Protein AF-A0A0F3MZW5-F1 (afdb_monomer)

Foldseek 3Di:
DVVLVPADFQGKDKDKAFPCLVDDPVNVVVVVVCQQFWEFAEKEWEQFLPDPPRGTIIITITGRGRDGHPDDDYYYHYFDAQQFDSDPVRHGDPDDHPVPDDDDPDDDD

InterPro domains:
  IPR003356 DNA methylase, adenine-specific [PF02384] (1-92)
  IPR029063 S-adenosyl-L-methionine-dependent methyltransferase superfamily [G3DSA:3.40.50.150] (1-107)
  IPR029063 S-adenosyl-L-methionine-dependent methyltransferase superfamily [SSF53335] (1-101)
  IPR051537 DNA Adenine N(4)/N(6)-Methyltransferase [PTHR42933] (1-92)

Organism: NCBI:txid1359164

Structure (mmCIF, N/CA/C/O backbone):
data_AF-A0A0F3MZW5-F1
#
_entry.id   AF-A0A0F3MZW5-F1
#
loop_
_atom_site.group_PDB
_atom_site.id
_atom_site.type_symbol
_atom_site.label_atom_id
_atom_site.label_alt_id
_atom_site.label_comp_id
_atom_site.label_asym_id
_atom_site.label_entity_id
_atom_site.label_seq_id
_atom_site.pdbx_PDB_ins_code
_atom_site.Cartn_x
_atom_site.Cartn_y
_atom_site.Cartn_z
_atom_site.occupancy
_atom_site.B_iso_or_equiv
_atom_site.auth_seq_id
_atom_site.auth_comp_id
_atom_site.auth_asym_id
_atom_site.auth_atom_id
_atom_site.pdbx_PDB_model_num
ATOM 1 N N . MET A 1 1 ? -12.554 -5.282 -1.370 1.00 85.62 1 MET A N 1
ATOM 2 C CA . MET A 1 1 ? -12.834 -5.244 0.088 1.00 85.62 1 MET A CA 1
ATOM 3 C C . MET A 1 1 ? -12.604 -6.585 0.780 1.00 85.62 1 MET A C 1
ATOM 5 O O . MET A 1 1 ? -12.262 -6.573 1.954 1.00 85.62 1 MET A O 1
ATOM 9 N N . HIS A 1 2 ? -12.695 -7.706 0.055 1.00 94.25 2 HIS A N 1
ATOM 10 C CA . HIS A 1 2 ? -12.466 -9.062 0.567 1.00 94.25 2 HIS A CA 1
ATOM 11 C C . HIS A 1 2 ? -11.232 -9.217 1.479 1.00 94.25 2 HIS A C 1
ATOM 13 O O . HIS A 1 2 ? -11.361 -9.761 2.567 1.00 94.25 2 HIS A O 1
ATOM 19 N N . CYS A 1 3 ? -10.059 -8.691 1.100 1.00 95.06 3 CYS A N 1
ATOM 20 C CA . CYS A 1 3 ? -8.839 -8.827 1.910 1.00 95.06 3 CYS A CA 1
ATOM 21 C C . CYS A 1 3 ? -9.005 -8.298 3.341 1.00 95.06 3 CYS A C 1
ATOM 23 O O . CYS A 1 3 ? -8.620 -8.976 4.282 1.00 95.06 3 CYS A O 1
ATOM 25 N N . LEU A 1 4 ? -9.616 -7.119 3.503 1.00 95.12 4 LEU A N 1
ATOM 26 C CA . LEU A 1 4 ? -9.849 -6.525 4.817 1.00 95.12 4 LEU A CA 1
ATOM 27 C C . LEU A 1 4 ? -10.904 -7.310 5.605 1.00 95.12 4 LEU A C 1
ATOM 29 O O . LEU A 1 4 ? -10.728 -7.509 6.792 1.00 95.12 4 LEU A O 1
ATOM 33 N N . GLN A 1 5 ? -11.971 -7.781 4.954 1.00 94.69 5 GLN A N 1
ATOM 34 C CA . GLN A 1 5 ? -13.060 -8.516 5.618 1.00 94.69 5 GLN A CA 1
ATOM 35 C C . GLN A 1 5 ? -12.627 -9.866 6.204 1.00 94.69 5 GLN A C 1
ATOM 37 O O . GLN A 1 5 ? -13.262 -10.348 7.133 1.00 94.69 5 GLN A O 1
ATOM 42 N N . ASN A 1 6 ? -11.570 -10.474 5.662 1.00 96.75 6 ASN A N 1
ATOM 43 C CA . ASN A 1 6 ? -11.034 -11.745 6.155 1.00 96.75 6 ASN A CA 1
ATOM 44 C C . ASN A 1 6 ? -9.960 -11.571 7.238 1.00 96.75 6 ASN A C 1
ATOM 46 O O . ASN A 1 6 ? -9.391 -12.560 7.702 1.00 96.75 6 ASN A O 1
ATOM 50 N N . LEU A 1 7 ? -9.642 -10.336 7.633 1.00 97.06 7 LEU A N 1
ATOM 51 C CA . LEU A 1 7 ? -8.727 -10.110 8.741 1.00 97.06 7 LEU A CA 1
ATOM 52 C C . LEU A 1 7 ? -9.454 -10.260 10.074 1.00 97.06 7 LEU A C 1
ATOM 54 O O . LEU A 1 7 ? -10.605 -9.874 10.242 1.00 97.06 7 LEU A O 1
ATOM 58 N N . LYS A 1 8 ? -8.733 -10.791 11.060 1.00 97.06 8 LYS A N 1
ATOM 59 C CA . LYS A 1 8 ? -9.140 -10.676 12.461 1.00 97.06 8 LYS A CA 1
ATOM 60 C C . LYS A 1 8 ? -8.974 -9.226 12.917 1.00 97.06 8 LYS A C 1
ATOM 62 O O . LYS A 1 8 ? -8.167 -8.478 12.357 1.00 97.06 8 LYS A O 1
ATOM 67 N N . GLU A 1 9 ? -9.687 -8.844 13.968 1.00 97.31 9 GLU A N 1
ATOM 68 C CA . GLU A 1 9 ? -9.483 -7.549 14.616 1.00 97.31 9 GLU A CA 1
ATOM 69 C C . GLU A 1 9 ? -8.019 -7.373 15.063 1.00 97.31 9 GLU A C 1
ATOM 71 O O . GLU A 1 9 ? -7.388 -8.300 15.571 1.00 97.31 9 GLU A O 1
ATOM 76 N N . GLY A 1 10 ? -7.445 -6.192 14.821 1.00 96.50 10 GLY A N 1
ATOM 77 C CA . GLY A 1 10 ? -6.019 -5.916 15.028 1.00 96.50 10 GLY A CA 1
ATOM 78 C C . GLY A 1 10 ? -5.089 -6.496 13.952 1.00 96.50 10 GLY A C 1
ATOM 79 O O . GLY A 1 10 ? -3.871 -6.337 14.044 1.00 96.50 10 GLY A O 1
ATOM 80 N N . GLY A 1 11 ? -5.636 -7.167 12.934 1.00 97.38 11 GLY A N 1
ATOM 81 C CA . GLY A 1 11 ? -4.881 -7.779 11.844 1.00 97.38 11 GLY A CA 1
ATOM 82 C C . GLY A 1 11 ? -4.105 -6.776 10.985 1.00 97.38 11 GLY A C 1
ATOM 83 O O . GLY A 1 11 ? -4.293 -5.561 11.063 1.00 97.38 11 GLY A O 1
ATOM 84 N N . ARG A 1 12 ? -3.215 -7.304 10.141 1.00 97.56 12 ARG A N 1
ATOM 85 C CA . ARG A 1 12 ? -2.336 -6.524 9.258 1.00 97.56 12 ARG A CA 1
ATOM 86 C C . ARG A 1 12 ? -2.450 -7.026 7.827 1.00 97.56 12 ARG A C 1
ATOM 88 O O . ARG A 1 12 ? -2.705 -8.206 7.605 1.00 97.56 12 ARG A O 1
ATOM 95 N N . MET A 1 13 ? -2.235 -6.140 6.864 1.00 97.31 13 MET A N 1
ATOM 96 C CA . MET A 1 13 ? -2.341 -6.452 5.441 1.00 97.31 13 MET A CA 1
ATOM 97 C C . MET A 1 13 ? -1.369 -5.606 4.629 1.00 97.31 13 MET A C 1
ATOM 99 O O . MET A 1 13 ? -1.204 -4.421 4.892 1.00 97.31 13 MET A O 1
ATOM 103 N N . ALA A 1 14 ? -0.785 -6.204 3.594 1.00 97.38 14 ALA A N 1
ATOM 104 C CA . ALA A 1 14 ? -0.082 -5.490 2.539 1.00 97.38 14 ALA A CA 1
ATOM 105 C C . ALA A 1 14 ? -0.850 -5.668 1.224 1.00 97.38 14 ALA A C 1
ATOM 107 O O . ALA A 1 14 ? -1.151 -6.793 0.830 1.00 97.38 14 ALA A O 1
ATOM 108 N N . LEU A 1 15 ? -1.178 -4.567 0.555 1.00 96.88 15 LEU A N 1
ATOM 109 C CA . LEU A 1 15 ? -1.847 -4.563 -0.743 1.00 96.88 15 LEU A CA 1
ATOM 110 C C . LEU A 1 15 ? -0.872 -4.089 -1.811 1.00 96.88 15 LEU A C 1
ATOM 112 O O . LEU A 1 15 ? -0.381 -2.968 -1.725 1.00 96.88 15 LEU A O 1
ATOM 116 N N . VAL A 1 16 ? -0.630 -4.914 -2.827 1.00 95.44 16 VAL A N 1
ATOM 117 C CA . VAL A 1 16 ? 0.130 -4.525 -4.022 1.00 95.44 16 VAL A CA 1
ATOM 118 C C . VAL A 1 16 ? -0.863 -4.086 -5.089 1.00 95.44 16 VAL A C 1
ATOM 120 O O . VAL A 1 16 ? -1.694 -4.880 -5.526 1.00 95.44 16 VAL A O 1
ATOM 123 N N . LEU A 1 17 ? -0.815 -2.814 -5.475 1.00 95.00 17 LEU A N 1
ATOM 124 C CA . LEU A 1 17 ? -1.793 -2.197 -6.372 1.00 95.00 17 LEU A CA 1
ATOM 125 C C . LEU A 1 17 ? -1.081 -1.321 -7.412 1.00 95.00 17 LEU A C 1
ATOM 127 O O . LEU A 1 17 ? 0.018 -0.833 -7.145 1.00 95.00 17 LEU A O 1
ATOM 131 N N . PRO A 1 18 ? -1.687 -1.058 -8.583 1.00 95.19 18 PRO A N 1
ATOM 132 C CA . PRO A 1 18 ? -1.221 0.009 -9.465 1.00 95.19 18 PRO A CA 1
ATOM 133 C C . PRO A 1 18 ? -1.167 1.340 -8.708 1.00 95.19 18 PRO A C 1
ATOM 135 O O . PRO A 1 18 ? -2.111 1.674 -7.995 1.00 95.19 18 PRO A O 1
ATOM 138 N N . GLU A 1 19 ? -0.112 2.134 -8.891 1.00 94.12 19 GLU A N 1
ATOM 139 C CA . GLU A 1 19 ? 0.062 3.416 -8.185 1.00 94.12 19 GLU A CA 1
ATOM 140 C C . GLU A 1 19 ? -1.090 4.394 -8.483 1.00 94.12 19 GLU A C 1
ATOM 142 O O . GLU A 1 19 ? -1.506 5.163 -7.618 1.00 94.12 19 GLU A O 1
ATOM 147 N N . GLY A 1 20 ? -1.710 4.266 -9.665 1.00 93.25 20 GLY A N 1
ATOM 148 C CA . GLY A 1 20 ? -2.951 4.955 -10.036 1.00 93.25 20 GLY A CA 1
ATOM 149 C C . GLY A 1 20 ? -4.084 4.839 -9.015 1.00 93.25 20 GLY A C 1
ATOM 150 O O . GLY A 1 20 ? -4.903 5.750 -8.890 1.00 93.25 20 GLY A O 1
ATOM 151 N N . PHE A 1 21 ? -4.119 3.752 -8.243 1.00 95.31 21 PHE A N 1
ATOM 152 C CA . PHE A 1 21 ? -5.093 3.548 -7.176 1.00 95.31 21 PHE A CA 1
ATOM 153 C C . PHE A 1 21 ? -5.046 4.645 -6.101 1.00 95.31 21 PHE A C 1
ATOM 155 O O . PHE A 1 21 ? -6.052 4.880 -5.436 1.00 95.31 21 PHE A O 1
ATOM 162 N N . LEU A 1 22 ? -3.915 5.333 -5.917 1.00 92.44 22 LEU A N 1
ATOM 163 C CA . LEU A 1 22 ? -3.749 6.340 -4.863 1.00 92.44 22 LEU A CA 1
ATOM 164 C C . LEU A 1 22 ? -4.443 7.667 -5.175 1.00 92.44 22 LEU A C 1
ATOM 166 O O . LEU A 1 22 ? -4.876 8.356 -4.254 1.00 92.44 22 LEU A O 1
ATOM 170 N N . PHE A 1 23 ? -4.594 8.008 -6.454 1.00 91.88 23 PHE A N 1
ATOM 171 C CA . PHE A 1 23 ? -5.022 9.345 -6.872 1.00 91.88 23 PHE A CA 1
ATOM 172 C C . PHE A 1 23 ? -6.252 9.366 -7.777 1.00 91.88 23 PHE A C 1
ATOM 174 O O . PHE A 1 23 ? -6.903 10.406 -7.889 1.00 91.88 23 PHE A O 1
ATOM 181 N N . ARG A 1 24 ? -6.635 8.244 -8.401 1.00 94.81 24 ARG A N 1
ATOM 182 C CA . ARG A 1 24 ? -7.839 8.234 -9.241 1.00 94.81 24 ARG A CA 1
ATOM 183 C C . ARG A 1 24 ? -9.105 8.500 -8.413 1.00 94.81 24 ARG A C 1
ATOM 185 O O . ARG A 1 24 ? -9.214 8.096 -7.248 1.00 94.81 24 ARG A O 1
ATOM 192 N N . LYS A 1 25 ? -10.073 9.190 -9.025 1.00 95.06 25 LYS A N 1
ATOM 193 C CA . LYS A 1 25 ? -11.346 9.572 -8.384 1.00 95.06 25 LYS A CA 1
ATOM 194 C C . LYS A 1 25 ? -12.272 8.376 -8.161 1.00 95.06 25 LYS A C 1
ATOM 196 O O . LYS A 1 25 ? -12.868 8.263 -7.098 1.00 95.06 25 LYS A O 1
ATOM 201 N N . ASP A 1 26 ? -12.331 7.457 -9.119 1.00 95.38 26 ASP A N 1
ATOM 202 C CA . ASP A 1 26 ? -13.155 6.240 -9.063 1.00 95.38 26 ASP A CA 1
ATOM 203 C C . ASP A 1 26 ? -12.785 5.297 -7.903 1.00 95.38 26 ASP A C 1
ATOM 205 O O . ASP A 1 26 ? -13.619 4.552 -7.401 1.00 95.38 26 ASP A O 1
ATOM 209 N N . THR A 1 27 ? -11.544 5.370 -7.424 1.00 95.06 27 THR A N 1
ATOM 210 C CA . THR A 1 27 ? -11.032 4.569 -6.300 1.00 95.06 27 THR A CA 1
ATOM 211 C C . THR A 1 27 ? -11.097 5.296 -4.953 1.00 95.06 27 THR A C 1
ATOM 213 O O . THR A 1 27 ? -10.786 4.700 -3.920 1.00 95.06 27 THR A O 1
ATOM 216 N N . ALA A 1 28 ? -11.543 6.558 -4.920 1.00 95.62 28 ALA A N 1
ATOM 217 C CA . ALA A 1 28 ? -11.579 7.370 -3.702 1.00 95.62 28 ALA A CA 1
ATOM 218 C C . ALA A 1 28 ? -12.458 6.755 -2.604 1.00 95.62 28 ALA A C 1
ATOM 220 O O . ALA A 1 28 ? -12.025 6.678 -1.454 1.00 95.62 28 ALA A O 1
ATOM 221 N N . ALA A 1 29 ? -13.638 6.242 -2.964 1.00 95.88 29 ALA A N 1
ATOM 222 C CA . ALA A 1 29 ? -14.543 5.584 -2.020 1.00 95.88 29 ALA A CA 1
ATOM 223 C C . ALA A 1 29 ? -13.895 4.350 -1.365 1.00 95.88 29 ALA A C 1
ATOM 225 O O . ALA A 1 29 ? -14.021 4.134 -0.161 1.00 95.88 29 ALA A O 1
ATOM 226 N N . VAL A 1 30 ? -13.125 3.571 -2.133 1.00 95.62 30 VAL A N 1
ATOM 227 C CA . VAL A 1 30 ? -12.409 2.396 -1.612 1.00 95.62 30 VAL A CA 1
ATOM 228 C C . VAL A 1 30 ? -11.283 2.817 -0.669 1.00 95.62 30 VAL A C 1
ATOM 230 O O . VAL A 1 30 ? -11.122 2.212 0.389 1.00 95.62 30 VAL A O 1
ATOM 233 N N . ARG A 1 31 ? -10.520 3.868 -1.006 1.00 94.75 31 ARG A N 1
ATOM 234 C CA . ARG A 1 31 ? -9.473 4.402 -0.118 1.00 94.75 31 ARG A CA 1
ATOM 235 C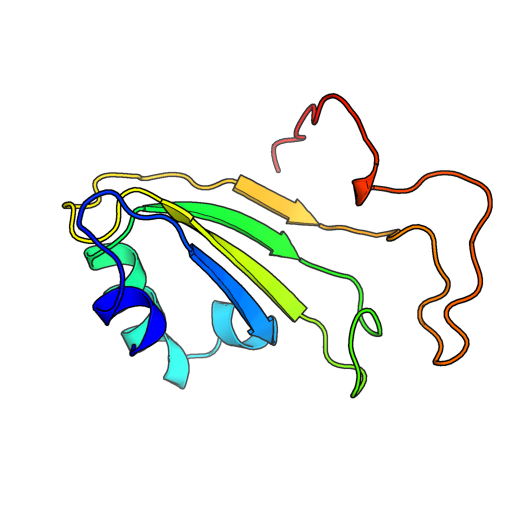 C . ARG A 1 31 ? -10.053 4.886 1.208 1.00 94.75 31 ARG A C 1
ATOM 237 O O . ARG A 1 31 ? -9.527 4.531 2.259 1.00 94.75 31 ARG A O 1
ATOM 244 N N . GLN A 1 32 ? -11.149 5.643 1.161 1.00 93.81 32 GLN A N 1
ATOM 245 C CA . GLN A 1 32 ? -11.850 6.114 2.359 1.00 93.81 32 GLN A CA 1
ATOM 246 C C . GLN A 1 32 ? -12.345 4.942 3.212 1.00 93.81 32 GLN A C 1
ATOM 248 O O . GLN A 1 32 ? -12.124 4.930 4.421 1.00 93.81 32 GLN A O 1
ATOM 253 N N . PHE A 1 33 ? -12.931 3.916 2.587 1.00 94.25 33 PHE A N 1
ATOM 2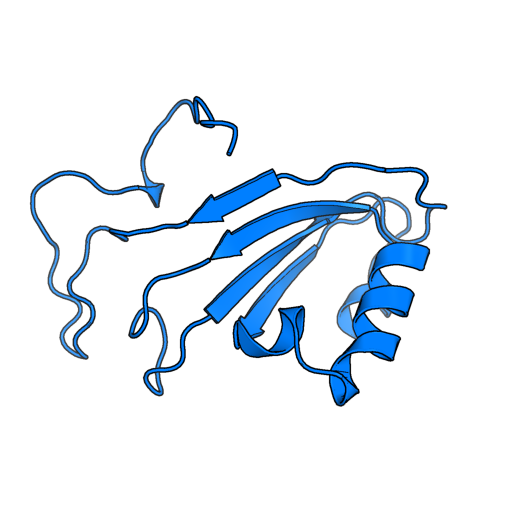54 C CA . PHE A 1 33 ? -13.361 2.713 3.296 1.00 94.25 33 PHE A CA 1
ATOM 255 C C . PHE A 1 33 ? -12.197 2.017 4.013 1.00 94.25 33 PHE A C 1
ATOM 257 O O . PHE A 1 33 ? -12.298 1.739 5.208 1.00 94.25 33 PHE A O 1
ATOM 264 N N . LEU A 1 34 ? -11.078 1.778 3.319 1.00 94.94 34 LEU A N 1
ATOM 265 C CA . LEU A 1 34 ? -9.896 1.144 3.911 1.00 94.94 34 LEU A CA 1
ATOM 266 C C . LEU A 1 34 ? -9.357 1.956 5.096 1.00 94.94 34 LEU A C 1
ATOM 268 O O . LEU A 1 34 ? -9.127 1.388 6.160 1.00 94.94 34 LEU A O 1
ATOM 272 N N . LEU A 1 35 ? -9.226 3.276 4.939 1.00 93.81 35 LEU A N 1
ATOM 273 C CA . LEU A 1 35 ? -8.747 4.171 5.997 1.00 93.81 35 LEU A CA 1
ATOM 274 C C . LEU A 1 35 ? -9.707 4.261 7.187 1.00 93.81 35 LEU A C 1
ATOM 276 O O . LEU A 1 35 ? -9.255 4.498 8.300 1.00 93.81 35 LEU A O 1
ATOM 280 N N . SER A 1 36 ? -11.01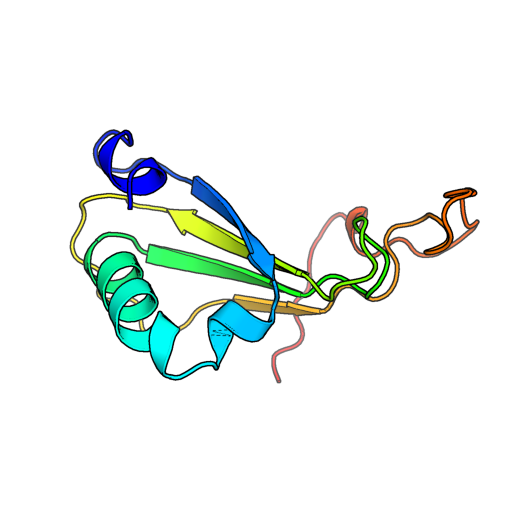0 4.053 6.986 1.00 93.62 36 SER A N 1
ATOM 281 C CA . SER A 1 36 ? -11.994 4.056 8.080 1.00 93.62 36 SER A CA 1
ATOM 282 C C . SER A 1 36 ? -11.972 2.785 8.937 1.00 93.62 36 SER A C 1
ATOM 284 O O . SER A 1 36 ? -12.526 2.771 10.035 1.00 93.62 36 SER A O 1
ATOM 286 N N . LYS A 1 37 ? -11.369 1.703 8.430 1.00 94.75 37 LYS A N 1
ATOM 287 C CA . LYS A 1 37 ? -11.411 0.364 9.038 1.00 94.75 37 LYS A CA 1
ATOM 288 C C . LYS A 1 37 ? -10.037 -0.223 9.337 1.00 94.75 37 LYS A C 1
ATOM 290 O O . LYS A 1 37 ? -9.968 -1.318 9.885 1.00 94.75 37 LYS A O 1
ATOM 295 N N . ALA A 1 38 ? -8.963 0.441 8.940 1.00 95.56 38 ALA A N 1
ATOM 296 C CA . ALA A 1 38 ? -7.603 0.029 9.225 1.00 95.56 38 ALA A CA 1
ATOM 297 C C . ALA A 1 38 ? -6.676 1.244 9.179 1.00 95.56 38 ALA A C 1
ATOM 299 O O . ALA A 1 38 ? -6.939 2.244 8.506 1.00 95.56 38 ALA A O 1
ATOM 300 N N . LYS A 1 39 ? -5.554 1.125 9.875 1.00 95.75 39 LYS A N 1
ATOM 301 C CA . LYS A 1 39 ? -4.548 2.167 10.008 1.00 95.75 39 LYS A CA 1
ATOM 302 C C . LYS A 1 39 ? -3.498 2.015 8.901 1.00 95.75 39 LYS A C 1
ATOM 304 O O . LYS A 1 39 ? -2.802 1.001 8.851 1.00 95.75 39 LYS A O 1
ATOM 309 N N . LEU A 1 40 ? -3.386 2.988 7.991 1.00 95.50 40 LEU A N 1
ATOM 310 C CA . LEU A 1 40 ? -2.375 2.972 6.924 1.00 95.50 40 LEU A CA 1
ATOM 311 C C . LEU A 1 40 ? -1.016 3.371 7.499 1.00 95.50 40 LEU A C 1
ATOM 313 O O . LEU A 1 40 ? -0.751 4.542 7.749 1.00 95.50 40 LEU A O 1
ATOM 317 N N . GLN A 1 41 ? -0.126 2.407 7.688 1.00 94.94 41 GLN A N 1
ATOM 318 C CA . GLN A 1 41 ? 1.179 2.679 8.276 1.00 94.94 41 GLN A CA 1
ATOM 319 C C . GLN A 1 41 ? 2.201 3.147 7.237 1.00 94.94 41 GLN A C 1
ATOM 321 O O . GLN A 1 41 ? 2.983 4.053 7.523 1.00 94.94 41 GLN A O 1
ATOM 326 N N . LEU A 1 42 ? 2.220 2.531 6.054 1.00 94.69 42 LEU A N 1
ATOM 327 C CA . LEU A 1 42 ? 3.273 2.765 5.067 1.00 94.69 42 LEU A CA 1
ATOM 328 C C . LEU A 1 42 ? 2.756 2.607 3.633 1.00 94.69 42 LEU A C 1
ATOM 330 O O . LEU A 1 42 ? 2.017 1.675 3.320 1.00 94.69 42 LEU A O 1
ATOM 334 N N . VAL A 1 43 ? 3.209 3.500 2.760 1.00 95.44 43 VAL A N 1
ATOM 335 C CA . VAL A 1 43 ? 3.068 3.446 1.307 1.00 95.44 43 VAL A CA 1
ATOM 336 C C . VAL A 1 43 ? 4.461 3.308 0.703 1.00 95.44 43 VAL A C 1
ATOM 338 O O . VAL A 1 43 ? 5.320 4.153 0.936 1.00 95.44 43 VAL A O 1
ATOM 341 N N . ILE A 1 44 ? 4.694 2.257 -0.079 1.00 95.31 44 ILE A N 1
ATOM 342 C CA . ILE A 1 44 ? 5.954 2.040 -0.800 1.00 95.31 44 ILE A CA 1
ATOM 343 C C . ILE A 1 44 ? 5.667 2.161 -2.292 1.00 95.31 44 ILE A C 1
ATOM 345 O O . ILE A 1 44 ? 4.999 1.295 -2.850 1.00 95.31 44 ILE A O 1
ATOM 349 N N . SER A 1 45 ? 6.160 3.208 -2.948 1.00 94.50 45 SER A N 1
ATOM 350 C CA . SER A 1 45 ? 6.148 3.311 -4.408 1.00 94.50 45 SER A CA 1
ATOM 351 C C . SER A 1 45 ? 7.312 2.511 -4.983 1.00 94.50 45 SER A C 1
ATOM 353 O O . SER A 1 45 ? 8.458 2.692 -4.575 1.00 94.50 45 SER A O 1
ATOM 355 N N . LEU A 1 46 ? 7.011 1.592 -5.899 1.00 94.12 46 LEU A N 1
ATOM 356 C CA . LEU A 1 46 ? 7.998 0.749 -6.563 1.00 94.12 46 LEU A CA 1
ATOM 357 C C . LEU A 1 46 ? 8.283 1.283 -7.969 1.00 94.12 46 LEU A C 1
ATOM 359 O O . LEU A 1 46 ? 7.385 1.833 -8.614 1.00 94.12 46 LEU A O 1
ATOM 363 N N . PRO A 1 47 ? 9.501 1.077 -8.493 1.00 92.44 47 PRO A N 1
ATOM 364 C CA . PRO A 1 47 ? 9.840 1.521 -9.834 1.00 92.44 47 PRO A CA 1
ATOM 365 C C . PRO A 1 47 ? 9.047 0.732 -10.890 1.00 92.44 47 PRO A C 1
ATOM 367 O O . PRO A 1 47 ? 8.700 -0.441 -10.699 1.00 92.44 47 PRO A O 1
ATOM 370 N N . GLN A 1 48 ? 8.749 1.370 -12.023 1.00 91.06 48 GLN A N 1
ATOM 371 C CA . GLN A 1 48 ? 8.080 0.717 -13.152 1.00 91.06 48 GLN A CA 1
ATOM 372 C C . GLN A 1 48 ? 8.895 -0.488 -13.642 1.00 91.06 48 GLN A C 1
ATOM 374 O O . GLN A 1 48 ? 10.121 -0.453 -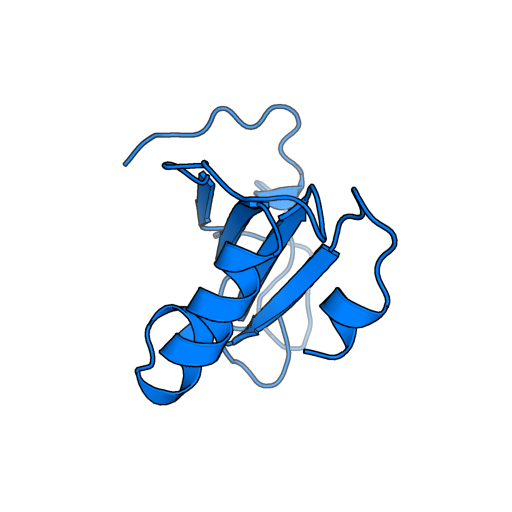13.672 1.00 91.06 48 GLN A O 1
ATOM 379 N N . GLY A 1 49 ? 8.214 -1.571 -14.015 1.00 88.12 49 GLY A N 1
ATOM 380 C CA . GLY A 1 49 ? 8.883 -2.818 -14.389 1.00 88.12 49 GLY A CA 1
ATOM 381 C C . GLY A 1 49 ? 9.323 -3.660 -13.196 1.00 88.12 49 GLY A C 1
ATOM 382 O O . GLY A 1 49 ? 9.963 -4.692 -13.386 1.00 88.12 49 GLY A O 1
ATOM 383 N N . THR A 1 50 ? 8.940 -3.290 -11.965 1.00 90.38 50 THR A N 1
ATOM 384 C CA . THR A 1 50 ? 9.030 -4.208 -10.817 1.00 90.38 50 THR A CA 1
ATOM 385 C C . THR A 1 50 ? 8.142 -5.432 -11.048 1.00 90.38 50 THR A C 1
ATOM 387 O O . THR A 1 50 ? 8.625 -6.557 -10.906 1.00 90.38 50 THR A O 1
ATOM 390 N N . PHE A 1 51 ? 6.914 -5.224 -11.530 1.00 88.88 51 PHE A N 1
ATOM 391 C CA . PHE A 1 51 ? 5.985 -6.276 -11.953 1.00 88.88 51 PHE A CA 1
ATOM 392 C C . PHE A 1 51 ? 5.663 -6.186 -13.449 1.00 88.88 51 PHE A C 1
ATOM 394 O O . PHE A 1 51 ? 5.870 -5.145 -14.078 1.00 88.88 51 PHE A O 1
ATOM 401 N N . LEU A 1 52 ? 5.152 -7.291 -13.998 1.00 84.06 52 LEU A N 1
ATOM 402 C CA . LEU A 1 52 ? 4.617 -7.371 -15.356 1.00 84.06 52 LEU A CA 1
ATOM 403 C C . LEU A 1 52 ? 3.080 -7.393 -15.322 1.00 84.06 52 LEU A C 1
ATOM 405 O O . LEU A 1 52 ? 2.525 -8.021 -14.419 1.00 84.06 52 LEU A O 1
ATOM 409 N N . PRO A 1 53 ? 2.392 -6.763 -16.296 1.00 83.31 53 PRO A N 1
ATOM 410 C CA . PRO A 1 53 ? 2.928 -5.856 -17.326 1.00 83.31 53 PRO A CA 1
ATOM 411 C C . PRO A 1 53 ? 3.481 -4.561 -16.699 1.00 83.31 53 PRO A C 1
ATOM 413 O O . PRO A 1 53 ? 3.123 -4.255 -15.568 1.00 83.31 53 PRO A O 1
ATOM 416 N N . TYR A 1 54 ? 4.365 -3.835 -17.403 1.00 79.88 54 TYR A N 1
ATOM 417 C CA . TYR A 1 54 ? 5.157 -2.675 -16.932 1.00 79.88 54 TYR A CA 1
ATOM 418 C C . TYR A 1 54 ? 4.332 -1.492 -16.379 1.00 79.88 54 TYR A C 1
ATOM 420 O O . TYR A 1 54 ? 4.325 -0.393 -16.930 1.00 79.88 54 TYR A O 1
ATOM 428 N N . ILE A 1 55 ? 3.654 -1.692 -15.258 1.00 88.00 55 ILE A N 1
ATOM 429 C CA . ILE A 1 55 ? 2.832 -0.710 -14.561 1.00 88.00 55 ILE A CA 1
ATOM 430 C C . ILE A 1 55 ? 3.591 -0.293 -13.305 1.00 88.00 55 ILE A C 1
ATOM 432 O O . ILE A 1 55 ? 4.208 -1.121 -12.631 1.00 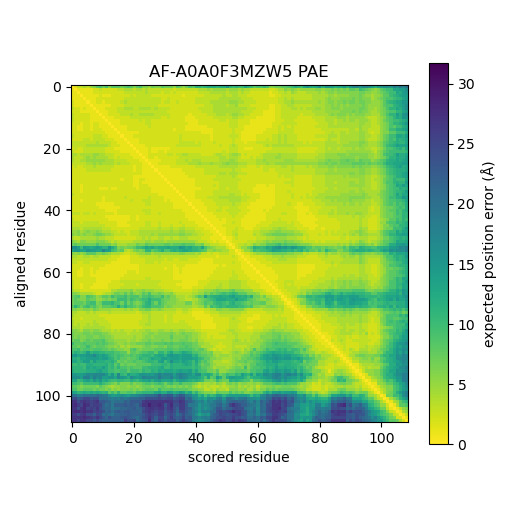88.00 55 ILE A O 1
ATOM 436 N N . LYS A 1 56 ? 3.565 1.002 -12.986 1.00 92.06 56 LYS A N 1
ATOM 437 C CA . LYS A 1 56 ? 4.094 1.488 -11.713 1.00 92.06 56 LYS A CA 1
ATOM 438 C C . LYS A 1 56 ? 3.150 1.059 -10.591 1.00 92.06 56 LYS A C 1
ATOM 440 O O . LYS A 1 56 ? 1.946 1.310 -10.655 1.00 92.06 56 LYS A O 1
ATOM 445 N N . THR A 1 57 ? 3.683 0.369 -9.593 1.00 95.00 57 THR A N 1
ATOM 446 C CA . THR A 1 57 ? 2.903 -0.244 -8.511 1.00 95.00 57 THR A CA 1
ATOM 447 C C . THR A 1 57 ? 3.310 0.319 -7.165 1.00 95.00 57 THR A C 1
ATOM 449 O O . THR A 1 57 ? 4.474 0.655 -6.959 1.00 95.00 57 THR A O 1
ATOM 452 N N . SER A 1 58 ? 2.382 0.329 -6.220 1.00 95.81 58 SER A N 1
ATOM 453 C CA . SER A 1 58 ? 2.652 0.672 -4.832 1.00 95.81 58 SER A CA 1
ATOM 454 C C . SER A 1 58 ? 2.212 -0.446 -3.899 1.00 95.81 58 SER A C 1
ATOM 456 O O . SER A 1 58 ? 1.250 -1.164 -4.177 1.00 95.81 58 SER A O 1
ATOM 458 N N . ILE A 1 59 ? 2.909 -0.567 -2.773 1.00 96.44 59 ILE A N 1
ATOM 459 C CA . ILE A 1 59 ? 2.508 -1.410 -1.652 1.00 96.44 59 ILE A CA 1
ATOM 460 C C . ILE A 1 59 ? 1.882 -0.514 -0.589 1.00 96.44 59 ILE A C 1
ATOM 462 O O . ILE A 1 59 ? 2.524 0.422 -0.117 1.00 96.44 59 ILE A O 1
ATOM 466 N N . LEU A 1 60 ? 0.648 -0.811 -0.192 1.00 96.88 60 LEU A N 1
ATOM 467 C CA . LEU A 1 60 ? -0.007 -0.190 0.957 1.00 96.88 60 LEU A CA 1
ATOM 468 C C . LEU A 1 60 ? -0.006 -1.160 2.123 1.00 96.88 60 LEU A C 1
ATOM 470 O O . LEU A 1 60 ? -0.587 -2.239 2.032 1.00 96.88 60 LEU A O 1
ATOM 474 N N . TYR A 1 61 ? 0.635 -0.771 3.214 1.00 97.38 61 TYR A N 1
ATOM 475 C CA . TYR A 1 61 ? 0.735 -1.571 4.420 1.00 97.38 61 TYR A CA 1
ATOM 476 C C . TYR A 1 61 ? -0.182 -1.012 5.505 1.00 97.38 61 TYR A C 1
ATOM 478 O O . TYR A 1 61 ? 0.023 0.088 6.023 1.00 97.38 61 TYR A O 1
ATOM 486 N N . PHE A 1 62 ? -1.196 -1.801 5.835 1.00 96.69 62 PHE A N 1
ATOM 487 C CA . PHE A 1 62 ? -2.198 -1.521 6.847 1.00 96.69 62 PHE A CA 1
ATOM 488 C C . PHE A 1 62 ? -1.965 -2.369 8.096 1.00 96.69 62 PHE A C 1
ATOM 490 O O . PHE A 1 62 ? -1.602 -3.546 8.014 1.00 96.69 62 PHE A O 1
ATOM 497 N N . ILE A 1 63 ? -2.245 -1.777 9.250 1.00 96.44 63 ILE A N 1
ATOM 498 C CA . ILE A 1 63 ? -2.278 -2.435 10.556 1.00 96.44 63 ILE A CA 1
ATOM 499 C C . ILE A 1 63 ? -3.606 -2.133 11.258 1.00 96.44 63 ILE A C 1
ATOM 501 O O . ILE A 1 63 ? -4.411 -1.346 10.757 1.00 96.44 63 ILE A O 1
ATOM 505 N N . ASP A 1 64 ? -3.826 -2.748 12.420 1.00 96.38 64 ASP A N 1
ATOM 506 C CA . ASP A 1 64 ? -4.982 -2.485 13.280 1.00 96.38 64 ASP A CA 1
ATOM 507 C C . ASP A 1 64 ? -6.330 -2.609 12.548 1.00 96.38 64 ASP A C 1
ATOM 509 O O . ASP A 1 64 ? -7.218 -1.769 12.684 1.00 96.38 64 ASP A O 1
ATOM 513 N N . ALA A 1 65 ? -6.487 -3.661 11.740 1.00 96.81 65 ALA A N 1
ATOM 514 C CA . ALA A 1 65 ? -7.734 -3.914 11.025 1.00 96.81 65 ALA A CA 1
ATOM 515 C C . ALA A 1 65 ? -8.941 -3.997 11.979 1.00 96.81 65 ALA A C 1
ATOM 517 O O . ALA A 1 65 ? -8.842 -4.514 13.090 1.00 96.81 65 ALA A O 1
ATOM 518 N N . HIS A 1 66 ? -10.088 -3.501 11.521 1.00 95.94 66 HIS A N 1
ATOM 519 C CA . HIS A 1 66 ? -11.357 -3.392 12.249 1.00 95.94 66 HIS A CA 1
ATOM 520 C C . HIS A 1 66 ? -11.348 -2.479 13.479 1.00 95.94 66 HIS A C 1
ATOM 522 O O . HIS A 1 66 ? -12.341 -2.439 14.201 1.00 95.94 66 HIS A O 1
ATOM 528 N N . LYS A 1 67 ? -10.293 -1.682 13.678 1.00 92.75 67 LYS A N 1
ATOM 529 C CA . LYS A 1 67 ? -10.238 -0.671 14.737 1.00 92.75 67 LYS A CA 1
ATOM 530 C C . LYS A 1 67 ? -10.503 0.732 14.188 1.00 92.75 67 LYS A C 1
ATOM 532 O O . LYS A 1 67 ? -10.194 1.002 13.024 1.00 92.75 67 LYS A O 1
ATOM 537 N N . PRO A 1 68 ? -11.078 1.637 15.002 1.00 85.44 68 PRO A N 1
ATOM 538 C CA . PRO A 1 68 ? -11.218 3.034 14.621 1.00 85.44 68 PRO A CA 1
ATOM 539 C C . PRO A 1 68 ? -9.843 3.640 14.336 1.00 85.44 68 PRO A C 1
ATOM 541 O O . PRO A 1 68 ? -8.901 3.484 15.113 1.00 85.44 68 PRO A O 1
ATOM 544 N N . ASN A 1 69 ? -9.740 4.336 13.208 1.00 84.69 69 ASN A N 1
ATOM 545 C CA . ASN A 1 69 ? -8.508 4.980 12.788 1.00 84.69 69 ASN A CA 1
ATOM 546 C C . ASN A 1 69 ? -8.537 6.473 13.142 1.00 84.69 69 ASN A C 1
ATOM 548 O O . ASN A 1 69 ? -9.367 7.222 12.633 1.00 84.69 69 ASN A O 1
ATOM 552 N N . ASN A 1 70 ? -7.608 6.904 13.993 1.00 82.94 70 ASN A N 1
ATOM 553 C CA . ASN A 1 70 ? -7.379 8.303 14.366 1.00 82.94 70 ASN A CA 1
ATOM 554 C C . ASN A 1 70 ? -6.026 8.841 13.856 1.00 82.94 70 ASN A C 1
ATOM 556 O O . ASN A 1 70 ? -5.584 9.918 14.262 1.00 82.94 70 ASN A O 1
ATOM 560 N N . GLN A 1 71 ? -5.344 8.084 12.993 1.00 83.56 71 GLN A N 1
ATOM 561 C CA . GLN A 1 71 ? -4.032 8.432 12.465 1.00 83.56 71 GLN A CA 1
ATOM 562 C C . GLN A 1 71 ? -4.125 9.613 11.496 1.00 83.56 71 GLN A C 1
ATOM 564 O O . GLN A 1 71 ? -4.949 9.621 10.583 1.00 83.56 71 GLN A O 1
ATOM 569 N N . LYS A 1 72 ? -3.226 10.586 11.672 1.00 79.19 72 LYS A N 1
ATOM 570 C CA . LYS A 1 72 ? -3.113 11.768 10.803 1.00 79.19 72 LYS A CA 1
ATOM 571 C C . LYS A 1 72 ? -2.001 11.658 9.761 1.00 79.19 72 LYS A C 1
ATOM 573 O O . LYS A 1 72 ? -2.056 12.332 8.741 1.00 79.19 72 LYS A O 1
ATOM 578 N N . GLU A 1 73 ? -1.013 10.805 10.008 1.00 86.56 73 GLU A N 1
ATOM 579 C CA . GLU A 1 73 ? 0.224 10.745 9.229 1.00 86.56 73 GLU A CA 1
ATOM 580 C C . GLU A 1 73 ? 0.577 9.311 8.884 1.00 86.56 73 GLU A C 1
ATOM 582 O O . GLU A 1 73 ? 0.450 8.434 9.730 1.00 86.56 73 GLU A O 1
ATOM 587 N N . TYR A 1 74 ? 1.077 9.079 7.678 1.00 90.62 74 TYR A N 1
ATOM 588 C CA . TYR A 1 74 ? 1.587 7.792 7.220 1.00 90.62 74 TYR A CA 1
ATOM 589 C C . TYR A 1 74 ? 2.943 7.997 6.554 1.00 90.62 74 TYR A C 1
ATOM 591 O O . TYR A 1 74 ? 3.278 9.094 6.111 1.00 90.62 74 TYR A O 1
ATOM 599 N N . TRP A 1 75 ? 3.720 6.925 6.454 1.00 90.94 75 TRP A N 1
ATOM 600 C CA . TRP A 1 75 ? 5.017 6.984 5.797 1.00 90.94 75 TRP A CA 1
ATOM 601 C C . TRP A 1 75 ? 4.864 6.766 4.297 1.00 90.94 75 TRP A C 1
ATOM 603 O O . TRP A 1 75 ? 4.150 5.857 3.875 1.00 90.94 75 TRP A O 1
ATOM 613 N N . PHE A 1 76 ? 5.563 7.562 3.493 1.00 91.06 76 PHE A N 1
ATOM 614 C CA . PHE A 1 76 ? 5.689 7.348 2.056 1.00 91.06 76 PHE A CA 1
ATOM 615 C C . PHE A 1 76 ? 7.158 7.110 1.709 1.00 91.06 76 PHE A C 1
ATOM 617 O O . PHE A 1 76 ? 8.026 7.891 2.095 1.00 91.06 76 PHE A O 1
ATOM 624 N N . TYR A 1 77 ? 7.440 6.025 0.993 1.00 90.12 77 TYR A N 1
ATOM 625 C CA . TYR A 1 77 ? 8.785 5.670 0.562 1.00 90.12 77 TYR A CA 1
ATOM 626 C C . TYR A 1 77 ? 8.817 5.377 -0.931 1.00 90.12 77 TYR A C 1
ATOM 628 O O . TYR A 1 77 ? 8.058 4.547 -1.424 1.00 90.12 77 TYR A O 1
ATOM 636 N N . GLU A 1 78 ? 9.728 6.028 -1.645 1.00 91.50 78 GLU A N 1
ATOM 637 C CA . GLU A 1 78 ? 10.000 5.738 -3.047 1.00 91.50 78 GLU A CA 1
ATOM 638 C C . GLU A 1 78 ? 11.228 4.831 -3.157 1.00 91.50 78 GLU A C 1
ATOM 640 O O . GLU A 1 78 ? 12.338 5.201 -2.772 1.00 91.50 78 GLU A O 1
ATOM 645 N N . VAL A 1 79 ? 11.017 3.637 -3.704 1.00 91.81 79 VAL A N 1
ATOM 646 C CA . VAL A 1 79 ? 12.076 2.690 -4.046 1.00 91.81 79 VAL A CA 1
ATOM 647 C C . VAL A 1 79 ? 12.566 3.014 -5.450 1.00 91.81 79 VAL A C 1
ATOM 649 O O . VAL A 1 79 ? 11.777 3.060 -6.392 1.00 91.81 79 VAL A O 1
ATOM 652 N N . LYS A 1 80 ? 13.876 3.190 -5.614 1.00 88.25 80 LYS A N 1
ATOM 653 C CA . LYS A 1 80 ? 14.498 3.440 -6.920 1.00 88.25 80 LYS A CA 1
ATOM 654 C C . LYS A 1 80 ? 15.200 2.199 -7.445 1.00 88.25 80 LYS A C 1
ATOM 656 O O . LYS A 1 80 ? 15.131 1.914 -8.637 1.00 88.25 80 LYS A O 1
ATOM 661 N N . ASN A 1 81 ? 15.841 1.440 -6.561 1.00 88.75 81 ASN A N 1
ATOM 662 C CA . ASN A 1 81 ? 16.579 0.241 -6.923 1.00 88.75 81 ASN A CA 1
ATOM 663 C C . ASN A 1 81 ? 16.169 -0.959 -6.063 1.00 88.75 81 ASN A C 1
ATOM 665 O O . ASN A 1 81 ? 16.393 -0.982 -4.855 1.00 88.75 81 ASN A O 1
ATOM 669 N N . ILE A 1 82 ? 15.625 -1.988 -6.715 1.00 87.75 82 ILE A N 1
ATOM 670 C CA . ILE A 1 82 ? 15.212 -3.253 -6.085 1.00 87.75 82 ILE A CA 1
ATOM 671 C C . ILE A 1 82 ? 16.317 -4.329 -6.090 1.00 87.75 82 ILE A C 1
ATOM 673 O O . ILE A 1 82 ? 16.079 -5.469 -5.700 1.00 87.75 82 ILE A O 1
ATOM 677 N N . GLY A 1 83 ? 17.528 -3.997 -6.552 1.00 86.38 83 GLY A N 1
ATOM 678 C CA . GLY A 1 83 ? 18.681 -4.902 -6.634 1.00 86.38 83 GLY A CA 1
ATOM 679 C C . GLY A 1 83 ? 18.722 -5.795 -7.880 1.00 86.38 83 GLY A C 1
ATOM 680 O O . GLY A 1 83 ? 19.635 -6.609 -8.022 1.00 86.38 83 GLY A O 1
ATOM 681 N N . VAL A 1 84 ? 17.764 -5.641 -8.796 1.00 87.31 84 VAL A N 1
ATOM 682 C CA . VAL A 1 84 ? 17.728 -6.310 -10.104 1.00 87.31 84 VAL A CA 1
ATOM 683 C C . VAL A 1 84 ? 17.349 -5.316 -11.199 1.00 87.31 84 VAL A C 1
ATOM 685 O O . VAL A 1 84 ? 16.746 -4.279 -10.924 1.00 87.31 84 VAL A O 1
ATOM 688 N N . THR A 1 85 ? 17.681 -5.636 -12.446 1.00 87.25 85 THR A N 1
ATOM 689 C CA . THR A 1 85 ? 17.228 -4.879 -13.612 1.00 87.25 85 THR A CA 1
ATOM 690 C C . THR A 1 85 ? 15.705 -4.931 -13.731 1.00 87.25 85 THR A C 1
ATOM 692 O O . THR A 1 85 ? 15.060 -5.913 -13.359 1.00 87.25 85 THR A O 1
ATOM 695 N N . LEU A 1 86 ? 15.120 -3.850 -14.248 1.00 84.38 86 LEU A N 1
ATOM 696 C CA . LEU 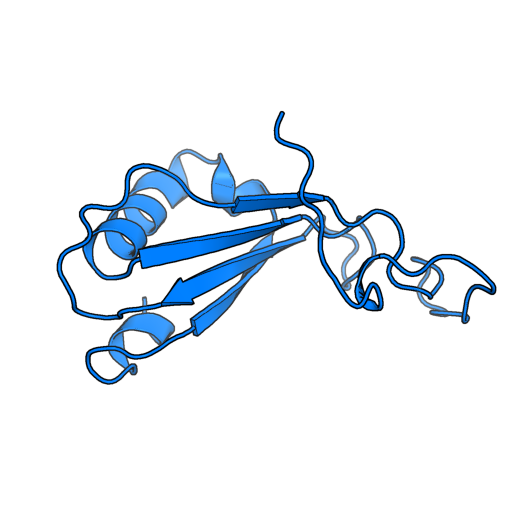A 1 86 ? 13.668 -3.694 -14.410 1.00 84.38 86 LEU A CA 1
ATOM 697 C C . LEU A 1 86 ? 13.158 -4.249 -15.754 1.00 84.38 86 LEU A C 1
ATOM 699 O O . LEU A 1 86 ? 11.983 -4.108 -16.076 1.00 84.38 86 LEU A O 1
ATOM 703 N N . ASP A 1 87 ? 14.035 -4.890 -16.533 1.00 82.12 87 ASP A N 1
ATOM 704 C CA . ASP A 1 87 ? 13.682 -5.648 -17.733 1.00 82.12 87 ASP A CA 1
ATOM 705 C C . ASP A 1 87 ? 13.183 -7.061 -17.375 1.00 82.12 87 ASP A C 1
ATOM 707 O O . ASP A 1 87 ? 13.339 -7.541 -16.250 1.00 82.12 87 ASP A O 1
ATOM 711 N N . ASN A 1 88 ? 12.614 -7.771 -18.354 1.00 78.06 88 ASN A N 1
ATOM 712 C CA . ASN A 1 88 ? 12.107 -9.137 -18.148 1.00 78.06 88 ASN A CA 1
ATOM 713 C C . ASN A 1 88 ? 13.186 -10.123 -17.679 1.00 78.06 88 ASN A C 1
ATOM 715 O O . ASN A 1 88 ? 12.864 -11.154 -17.101 1.00 78.06 88 ASN A O 1
ATOM 719 N N . LYS A 1 89 ? 14.465 -9.815 -17.921 1.00 83.12 89 LYS A N 1
ATOM 720 C CA . LYS A 1 89 ? 15.587 -10.688 -17.571 1.00 83.12 89 LYS A CA 1
ATOM 721 C C . LYS A 1 89 ? 15.943 -10.633 -16.081 1.00 83.12 89 LYS A C 1
ATOM 723 O O . LYS A 1 89 ? 16.626 -11.543 -15.625 1.00 83.12 89 LYS A O 1
ATOM 728 N N . LYS A 1 90 ? 15.515 -9.596 -15.339 1.00 82.50 90 LYS A N 1
ATOM 729 C CA . LYS A 1 90 ? 15.687 -9.459 -13.874 1.00 82.50 90 LYS A CA 1
ATOM 730 C C . LYS A 1 90 ? 17.104 -9.795 -13.379 1.00 82.50 90 LYS A C 1
ATOM 732 O O . LYS A 1 90 ? 17.296 -10.473 -12.371 1.00 82.50 90 LYS A O 1
ATOM 737 N N . ARG A 1 91 ? 18.123 -9.328 -14.097 1.00 86.62 91 ARG A N 1
ATOM 738 C CA . ARG A 1 91 ? 19.537 -9.580 -13.795 1.00 86.62 91 ARG A CA 1
ATOM 739 C C . ARG A 1 91 ? 19.936 -8.839 -12.523 1.00 86.62 91 ARG A C 1
ATOM 741 O O . ARG A 1 91 ? 19.569 -7.683 -12.342 1.00 86.62 91 ARG A O 1
ATOM 748 N N . LYS A 1 92 ? 20.706 -9.483 -11.647 1.00 84.50 92 LYS A N 1
ATOM 749 C CA . LYS A 1 92 ? 21.162 -8.874 -10.391 1.00 84.50 92 LYS A CA 1
ATOM 750 C C . LYS A 1 92 ? 22.057 -7.666 -10.675 1.00 84.50 92 LYS A C 1
ATOM 752 O O . LYS A 1 92 ? 22.999 -7.768 -11.457 1.00 84.50 92 LYS A O 1
ATOM 757 N N . ILE A 1 93 ? 21.769 -6.542 -10.027 1.00 84.06 93 ILE A N 1
ATOM 758 C CA . ILE A 1 93 ? 22.607 -5.342 -10.086 1.00 84.06 93 ILE A CA 1
ATOM 759 C C . ILE A 1 93 ? 23.563 -5.382 -8.893 1.00 84.06 93 ILE A C 1
ATOM 761 O O . ILE A 1 93 ? 23.147 -5.620 -7.758 1.00 84.06 93 ILE A O 1
ATOM 765 N N . ILE A 1 94 ? 24.851 -5.158 -9.147 1.00 78.00 94 ILE A N 1
ATOM 766 C CA . ILE A 1 94 ? 25.858 -4.995 -8.094 1.00 78.00 94 ILE A CA 1
ATOM 767 C C . ILE A 1 94 ? 25.743 -3.562 -7.564 1.00 78.00 94 ILE A C 1
ATOM 769 O O . ILE A 1 94 ? 25.825 -2.614 -8.341 1.00 78.00 94 ILE A O 1
ATOM 773 N N . GLY A 1 95 ? 25.540 -3.395 -6.255 1.00 76.75 95 GLY A N 1
ATOM 774 C CA . GLY A 1 95 ? 25.474 -2.078 -5.616 1.00 76.75 95 GLY A CA 1
ATOM 775 C C . GLY A 1 95 ? 24.274 -1.895 -4.687 1.00 76.75 95 GLY A C 1
ATOM 776 O O . GLY A 1 95 ? 23.825 -2.836 -4.033 1.00 76.75 95 GLY A O 1
ATOM 777 N N . ILE A 1 96 ? 23.794 -0.652 -4.593 1.00 74.56 96 ILE A N 1
ATOM 778 C CA . ILE A 1 96 ? 22.774 -0.227 -3.625 1.00 74.56 96 ILE A CA 1
ATOM 779 C C . ILE A 1 96 ? 21.417 -0.846 -3.975 1.00 74.56 96 ILE A C 1
ATOM 781 O O . ILE A 1 96 ? 20.888 -0.614 -5.056 1.00 74.56 96 ILE A O 1
ATOM 785 N N . ASN A 1 97 ? 20.840 -1.587 -3.029 1.00 84.00 97 ASN A N 1
ATOM 786 C CA . ASN A 1 97 ? 19.460 -2.058 -3.066 1.00 84.00 97 ASN A CA 1
ATOM 787 C C . ASN A 1 97 ? 18.684 -1.369 -1.938 1.00 84.00 97 ASN A C 1
ATOM 789 O O . ASN A 1 97 ? 19.000 -1.557 -0.759 1.00 84.00 97 ASN A O 1
ATOM 793 N N . ASP A 1 98 ? 17.674 -0.589 -2.309 1.00 83.69 98 ASP A N 1
ATOM 794 C CA . ASP A 1 98 ? 16.856 0.191 -1.382 1.00 83.69 98 ASP A CA 1
ATOM 795 C C . ASP A 1 98 ? 16.042 -0.712 -0.444 1.00 83.69 98 ASP A C 1
ATOM 797 O O . ASP A 1 98 ? 15.831 -0.365 0.717 1.00 83.69 98 ASP A O 1
ATOM 801 N N . LEU A 1 99 ? 15.671 -1.916 -0.896 1.00 81.56 99 LEU A N 1
ATOM 802 C CA . LEU A 1 99 ? 14.933 -2.898 -0.095 1.00 81.56 99 LEU A CA 1
ATOM 803 C C . LEU A 1 99 ? 15.800 -3.568 0.982 1.00 81.56 99 LEU A C 1
ATOM 805 O O . LEU A 1 99 ? 15.280 -4.006 2.005 1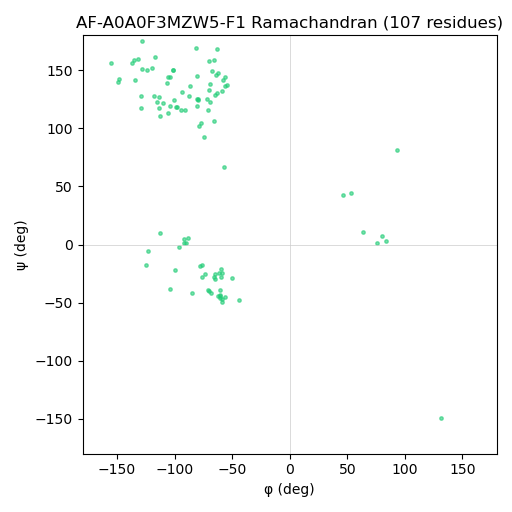.00 81.56 99 LEU A O 1
ATOM 809 N N . ASN A 1 100 ? 17.121 -3.631 0.782 1.00 75.81 100 ASN A N 1
ATOM 810 C CA . ASN A 1 100 ? 18.046 -4.313 1.695 1.00 75.81 100 ASN A CA 1
ATOM 811 C C . ASN A 1 100 ? 18.638 -3.400 2.777 1.00 75.81 100 ASN A C 1
ATOM 813 O O . ASN A 1 100 ? 19.460 -3.854 3.580 1.00 75.81 100 ASN A O 1
ATOM 817 N N . ARG A 1 101 ? 18.263 -2.116 2.825 1.00 62.06 101 ARG A N 1
ATOM 818 C CA . ARG A 1 101 ? 18.772 -1.198 3.850 1.00 62.06 101 ARG A CA 1
ATOM 819 C C . ARG A 1 101 ? 18.278 -1.626 5.237 1.00 62.06 101 ARG A C 1
ATOM 821 O O . ARG A 1 101 ? 17.122 -1.419 5.592 1.00 62.06 101 ARG A O 1
ATOM 828 N N . ARG A 1 102 ? 19.169 -2.204 6.054 1.00 44.28 102 ARG A N 1
ATOM 829 C CA . ARG A 1 102 ? 18.944 -2.356 7.501 1.00 44.28 102 ARG A CA 1
ATOM 830 C C . ARG A 1 102 ? 19.039 -0.966 8.133 1.00 44.28 102 ARG A C 1
ATOM 832 O O . ARG A 1 102 ? 20.099 -0.354 8.090 1.00 44.28 102 ARG A O 1
ATOM 839 N N . GLY A 1 103 ? 17.940 -0.474 8.698 1.00 46.09 103 GLY A N 1
ATOM 840 C CA . GLY A 1 103 ? 17.879 0.851 9.326 1.00 46.09 103 GLY A CA 1
ATOM 841 C C . GLY A 1 103 ? 17.395 1.930 8.362 1.00 46.09 103 GLY A C 1
ATOM 842 O O . GLY A 1 103 ? 18.175 2.680 7.779 1.00 46.09 103 GLY A O 1
ATOM 843 N N . TRP A 1 104 ? 16.078 2.013 8.193 1.00 47.34 104 TRP A N 1
ATOM 844 C CA . TRP A 1 104 ? 15.436 3.034 7.377 1.00 47.34 104 TRP A CA 1
ATOM 845 C C . TRP A 1 104 ? 15.478 4.362 8.150 1.00 47.34 104 TRP A C 1
ATOM 847 O O . TRP A 1 104 ? 14.605 4.633 8.968 1.00 47.34 104 TRP A O 1
ATOM 857 N N . LYS A 1 105 ? 16.509 5.193 7.933 1.00 37.16 105 LYS A N 1
ATOM 858 C CA . LYS A 1 105 ? 16.438 6.628 8.263 1.00 37.16 105 LYS A CA 1
ATOM 859 C C . LYS A 1 105 ? 15.660 7.315 7.146 1.00 37.16 105 LYS A C 1
ATOM 861 O O . LYS A 1 105 ? 16.165 7.496 6.039 1.00 37.16 105 LYS A O 1
ATOM 866 N N . ILE A 1 106 ? 14.402 7.609 7.441 1.00 47.03 106 ILE A N 1
ATOM 867 C CA . ILE A 1 106 ? 13.422 8.164 6.512 1.00 47.03 106 ILE A CA 1
ATOM 868 C C . ILE A 1 106 ? 13.681 9.670 6.383 1.00 47.03 106 ILE A C 1
ATOM 870 O O . ILE A 1 106 ? 13.748 10.374 7.389 1.00 47.03 106 ILE A O 1
ATOM 874 N N . LYS A 1 107 ? 13.869 10.162 5.151 1.00 36.66 107 LYS A N 1
ATOM 875 C CA . LYS A 1 107 ? 13.834 11.602 4.865 1.00 36.66 107 LYS A CA 1
ATOM 876 C C . LYS A 1 107 ? 12.372 12.018 4.751 1.00 36.66 107 LYS A C 1
ATOM 878 O O . LYS A 1 107 ? 11.662 11.509 3.889 1.00 36.66 107 LYS A O 1
ATOM 883 N N . PHE A 1 108 ? 11.969 12.924 5.630 1.00 37.47 108 PHE A N 1
ATOM 884 C CA . PHE A 1 108 ? 10.734 13.687 5.523 1.00 37.47 108 PHE A CA 1
ATOM 885 C C . PHE A 1 108 ? 10.844 14.584 4.281 1.00 37.47 108 PHE A C 1
ATOM 887 O O . PHE A 1 108 ? 11.876 15.237 4.097 1.00 37.47 108 PHE A O 1
ATOM 894 N N . ILE A 1 109 ? 9.838 14.530 3.407 1.00 38.44 109 ILE A N 1
ATOM 895 C CA . ILE A 1 109 ? 9.598 15.558 2.385 1.00 38.44 109 ILE A CA 1
ATOM 896 C C . ILE A 1 109 ? 8.631 16.556 3.006 1.00 38.44 109 ILE A C 1
ATOM 898 O O . ILE A 1 109 ? 7.672 16.073 3.651 1.00 38.44 109 ILE A O 1
#

pLDDT: mean 87.13, std 14.27, range [36.66, 97.56]

Nearest PDB structures (foldseek):
  8w2p-assembly1_A  TM=8.789E-01  e=2.231E-05  Geobacillus stearothermophilus
  2f8l-assembly1_A  TM=7.684E-01  e=2.75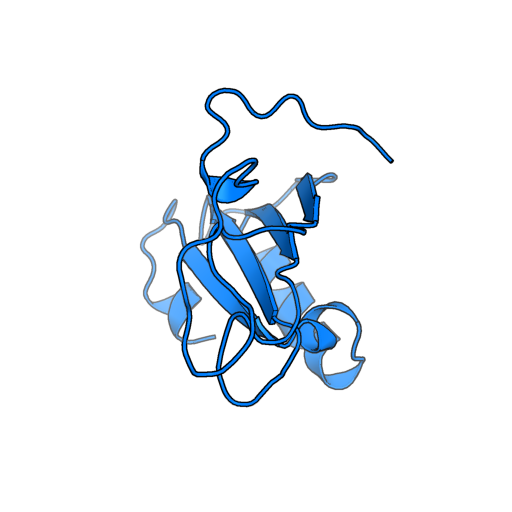2E-04  Listeria monocytogenes
  8fs2-assembly1_A  TM=7.720E-01  e=1.065E-03  Clostridioides difficile
  7rfk-assembly3_C  TM=7.864E-01  e=1.671E-03  Clostridioides difficile 630
  8cy2-assembly1_A  TM=7.161E-01  e=1.567E-03  Clostridioides difficile

Solvent-accessible surface area (backbone atoms only — not comparable to full-atom values): 6458 Å² total; per-residue (Å²): 113,66,76,67,73,74,46,55,77,61,26,71,50,76,45,81,41,57,45,63,60,79,73,42,74,92,39,44,66,59,52,52,52,49,46,58,33,17,37,59,54,37,37,36,40,44,44,59,26,75,47,85,75,75,45,45,32,24,38,42,33,33,32,41,22,77,35,86,51,85,80,89,74,62,46,74,44,80,44,82,35,80,36,41,45,54,55,96,78,51,48,75,50,88,74,81,31,61,82,71,56,84,75,83,82,78,78,85,128

Sequence (109 aa):
MHCLQNLKEGGRMALVLPEGFLFRKDTAAVRQFLLSKAKLQLVISLPQGTFLPYIKTSILYFIDAHKPNNQKEYWFYEVKNIGVTLDNKKRKIIGINDLNRRGWKIKFI

Radius of gyration: 15.47 Å; Cα contacts (8 Å, |Δi|>4): 183; chains: 1; bounding box: 40×27×33 Å

Secondary structure (DSSP, 8-state):
-HHHHTSPTT--EEEEEEGGGGT-ST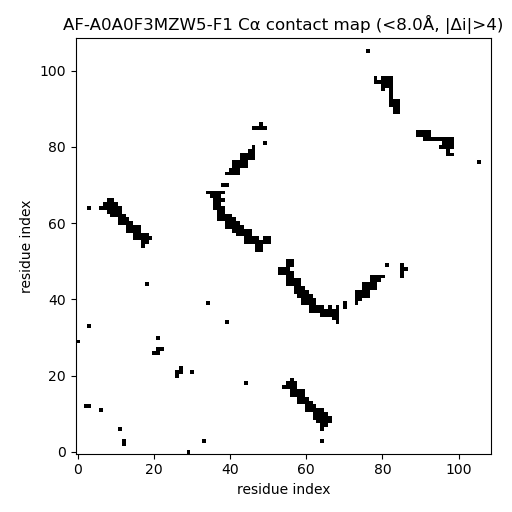THHHHHHHHHHSEEEEEEEPPTTSSSSS--EEEEEEESTTSPP-----EEEE----SB-SSTT-PBPSS--GGG-SS--PPP-

Mean predicted aligned error: 5.95 Å